Protein AF-A0A3B8XUQ7-F1 (afdb_monomer_lite)

Sequence (85 aa):
DAGRIFVEQVSPALQDIHSAVDTAKSQQATPSGTLRINAFATAARDIAPLVLAFLNRYPQVHIDLVTEGRLVDIVADGFDIGVRV

Foldseek 3Di:
DVVVVVCVVCVVVVVVVVVVVVVVVVVVVADADEAEEEEAPVQCVVCVVVVVVNCVRHVRYHYRYHHDPDDDPCVVVVHPYYTYD

Secondary structure (DSSP, 8-state):
-HHHHHHHHHHHHHHHHHHHHHHHHHTS-S--EEEEEEE-HHHHHHHHHHHHHHHHH-TTEEEEEEE-SS---TTTTT-SEEE--

pLDDT: mean 83.73, 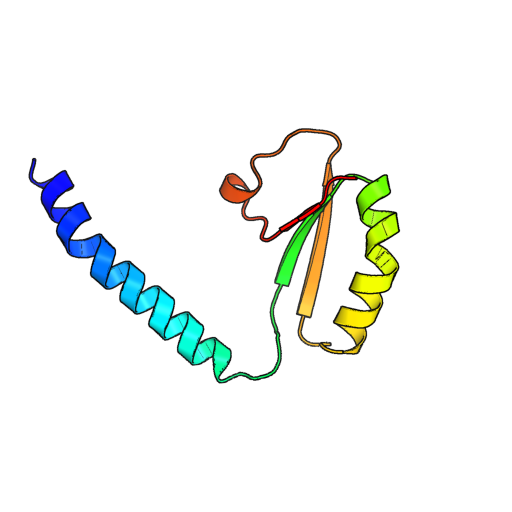std 11.96, range [51.97, 95.75]

Radius of gyration: 17.36 Å; chains: 1; bounding box: 32×27×46 Å

Structure (mmCIF, N/CA/C/O backbone):
data_AF-A0A3B8XUQ7-F1
#
_entry.id   AF-A0A3B8XUQ7-F1
#
loop_
_atom_site.group_PDB
_atom_si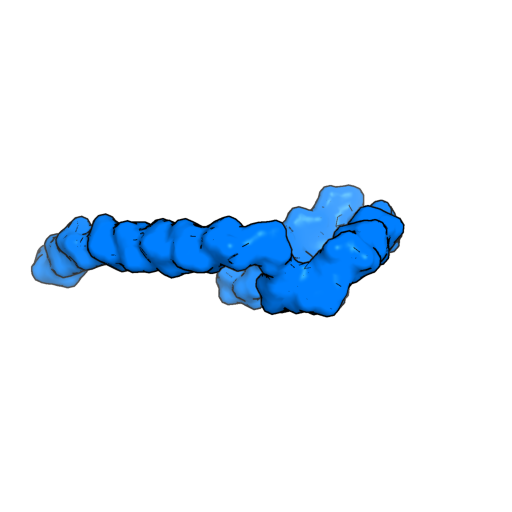te.id
_atom_site.type_symbol
_atom_site.label_atom_id
_atom_site.label_alt_id
_atom_site.label_comp_id
_atom_site.label_asym_id
_atom_site.label_entity_id
_atom_site.label_seq_id
_atom_site.pdbx_PDB_ins_code
_atom_site.Cartn_x
_atom_site.Cartn_y
_atom_site.Cartn_z
_atom_site.occupancy
_atom_site.B_iso_or_equiv
_atom_site.auth_seq_id
_atom_site.auth_comp_id
_atom_site.auth_asym_id
_atom_site.auth_atom_id
_atom_site.pdbx_PDB_model_num
ATOM 1 N N . ASP A 1 1 ? 2.104 16.743 31.943 1.00 75.38 1 ASP A N 1
ATOM 2 C CA . ASP A 1 1 ? 1.441 15.587 32.589 1.00 75.38 1 ASP A CA 1
ATOM 3 C C . ASP A 1 1 ? 0.064 15.252 32.035 1.00 75.38 1 ASP A C 1
ATOM 5 O O . ASP A 1 1 ? -0.080 14.161 31.502 1.00 75.38 1 ASP A O 1
ATOM 9 N N . ALA A 1 2 ? -0.915 16.164 32.050 1.00 81.50 2 ALA A N 1
ATOM 10 C CA . ALA A 1 2 ? -2.274 15.886 31.553 1.00 81.50 2 ALA A CA 1
ATOM 11 C C . ALA A 1 2 ? -2.335 15.370 30.097 1.00 81.50 2 ALA A C 1
ATOM 13 O O . ALA A 1 2 ? -3.066 14.429 29.812 1.00 81.50 2 ALA A O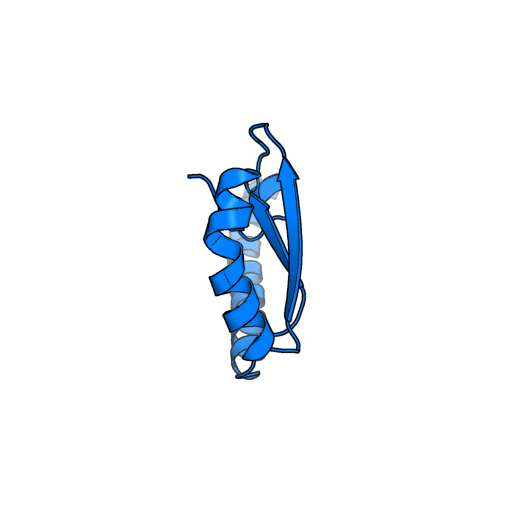 1
ATOM 14 N N . GLY A 1 3 ? -1.519 15.922 29.189 1.00 87.50 3 GLY A N 1
ATOM 15 C CA . GLY A 1 3 ? -1.451 15.446 27.800 1.00 87.50 3 GLY A CA 1
ATOM 16 C C . GLY A 1 3 ? -0.906 14.020 27.658 1.00 87.50 3 GLY A C 1
ATOM 17 O O . GLY A 1 3 ? -1.381 13.269 26.817 1.00 87.50 3 GLY A O 1
ATOM 18 N N . ARG A 1 4 ? 0.041 13.613 28.516 1.00 90.69 4 ARG A N 1
ATOM 19 C CA . ARG A 1 4 ? 0.598 12.250 28.504 1.00 90.69 4 ARG A CA 1
ATOM 20 C C . ARG A 1 4 ? -0.440 11.233 28.971 1.00 90.69 4 ARG A C 1
ATOM 22 O O . ARG A 1 4 ? -0.614 10.212 28.324 1.00 90.69 4 ARG A O 1
ATOM 29 N N . ILE A 1 5 ? -1.170 11.569 30.034 1.00 92.62 5 ILE A N 1
ATOM 30 C CA . ILE A 1 5 ? -2.268 10.748 30.558 1.00 92.62 5 ILE A CA 1
ATOM 31 C C . ILE A 1 5 ? -3.394 10.633 29.523 1.00 92.62 5 ILE A C 1
ATOM 33 O O . ILE A 1 5 ? -3.901 9.542 29.294 1.00 92.62 5 ILE A O 1
ATOM 37 N N . PHE A 1 6 ? -3.749 11.733 28.853 1.00 89.25 6 PHE A N 1
ATOM 38 C CA . PHE A 1 6 ? -4.742 11.720 27.779 1.00 89.25 6 PHE A CA 1
ATOM 39 C C . PHE A 1 6 ? -4.331 10.786 26.632 1.00 89.25 6 PHE A C 1
ATOM 41 O O . PHE A 1 6 ? -5.127 9.958 26.201 1.00 89.25 6 PHE A O 1
ATOM 48 N N . VAL A 1 7 ? -3.078 10.864 26.173 1.00 92.12 7 VAL A N 1
ATOM 49 C CA . VAL A 1 7 ? -2.561 9.969 25.126 1.00 92.12 7 VAL A CA 1
ATOM 50 C C . VAL A 1 7 ? -2.559 8.511 25.587 1.00 92.12 7 VAL A C 1
ATOM 52 O O . VAL A 1 7 ? -3.023 7.650 24.841 1.00 92.12 7 VAL A O 1
ATOM 55 N N . GLU A 1 8 ? -2.093 8.224 26.806 1.00 92.69 8 GLU A N 1
ATOM 56 C CA . GLU A 1 8 ? -2.102 6.869 27.382 1.00 92.69 8 GLU A CA 1
ATOM 57 C C . GLU A 1 8 ? -3.527 6.295 27.467 1.00 92.69 8 GLU A C 1
ATOM 59 O O . GLU A 1 8 ? -3.727 5.109 27.215 1.00 92.69 8 GLU A O 1
ATOM 64 N N . GLN A 1 9 ? -4.528 7.130 27.758 1.00 91.69 9 GLN A N 1
ATOM 65 C CA . GLN A 1 9 ? -5.929 6.709 27.861 1.00 91.69 9 GLN A CA 1
ATOM 66 C C . GLN A 1 9 ? -6.623 6.545 26.505 1.00 91.69 9 GLN A C 1
ATOM 68 O O . GLN A 1 9 ? -7.461 5.660 26.351 1.00 91.69 9 GLN A O 1
ATOM 73 N N . VAL A 1 10 ? -6.301 7.391 25.524 1.00 94.75 10 VAL A N 1
ATOM 74 C CA . VAL A 1 10 ? -6.979 7.406 24.218 1.00 94.75 10 VAL A CA 1
ATOM 75 C C . VAL A 1 10 ? -6.353 6.425 23.224 1.00 94.75 10 VAL A C 1
ATOM 77 O O . VAL A 1 10 ? -7.070 5.877 22.388 1.00 94.75 10 VAL A O 1
ATOM 80 N N . SER A 1 11 ? -5.045 6.157 23.316 1.00 90.88 11 SER A N 1
ATOM 81 C CA . SER A 1 11 ? -4.345 5.280 22.361 1.00 90.88 11 SER A CA 1
ATOM 82 C C . SER A 1 11 ? -4.966 3.880 22.231 1.00 90.88 11 SER A C 1
ATOM 84 O O . SER A 1 11 ? -5.171 3.454 21.096 1.00 90.88 11 SER A O 1
ATOM 86 N N . PRO A 1 12 ? -5.338 3.176 23.322 1.00 93.12 12 PRO A N 1
ATOM 87 C CA . PRO A 1 12 ? -5.971 1.862 23.207 1.00 93.12 12 PRO A CA 1
ATOM 88 C C . PRO A 1 12 ? -7.308 1.918 22.460 1.00 93.12 12 PRO A C 1
ATOM 90 O O . PRO A 1 12 ? -7.540 1.125 21.557 1.00 93.12 12 PRO A O 1
ATOM 93 N N . ALA A 1 13 ? -8.148 2.914 22.755 1.00 92.31 13 ALA A N 1
ATOM 94 C CA . ALA A 1 13 ? -9.439 3.074 22.088 1.00 92.31 13 ALA A CA 1
ATOM 95 C C . ALA A 1 13 ? -9.285 3.367 20.586 1.00 92.31 13 ALA A C 1
ATOM 97 O O . ALA A 1 13 ? -10.048 2.852 19.772 1.00 92.31 13 ALA A O 1
ATOM 98 N N . LEU A 1 14 ? -8.284 4.165 20.197 1.00 91.75 14 LEU A N 1
ATOM 99 C CA . LEU A 1 14 ? -7.971 4.386 18.782 1.00 91.75 14 LEU A CA 1
ATOM 100 C C . LEU A 1 14 ? -7.475 3.108 18.098 1.00 91.75 14 LEU A C 1
ATOM 102 O O . LEU A 1 14 ? -7.869 2.838 16.962 1.00 91.75 14 LEU A O 1
ATOM 106 N N . GLN A 1 15 ? -6.661 2.309 18.788 1.00 88.50 15 GLN A N 1
ATOM 107 C CA . GLN A 1 15 ? -6.192 1.018 18.287 1.00 88.50 15 GLN A CA 1
ATOM 108 C C . GLN A 1 15 ? -7.356 0.035 18.087 1.00 88.50 15 GLN A C 1
ATOM 110 O O . GLN A 1 15 ? -7.417 -0.651 17.063 1.00 88.50 15 GLN A O 1
ATOM 115 N N . ASP A 1 16 ? -8.303 0.002 19.024 1.00 88.00 16 ASP A N 1
ATOM 116 C CA . ASP A 1 16 ? -9.503 -0.833 18.949 1.00 88.00 16 ASP A CA 1
ATOM 117 C C . ASP A 1 16 ? -10.404 -0.410 17.782 1.00 88.00 16 ASP A C 1
ATOM 119 O O . ASP A 1 16 ? -10.869 -1.256 17.017 1.00 88.00 16 ASP A O 1
ATOM 123 N N . ILE A 1 17 ? -10.599 0.900 17.585 1.00 89.44 17 ILE A N 1
ATOM 124 C CA . ILE A 1 17 ? -11.350 1.441 16.442 1.00 89.44 17 ILE A CA 1
ATOM 125 C C . ILE A 1 17 ? -10.678 1.046 15.124 1.00 89.44 17 ILE A C 1
ATOM 127 O O . ILE A 1 17 ? -11.358 0.585 14.207 1.00 89.44 17 ILE A O 1
ATOM 131 N N . HIS A 1 18 ? -9.355 1.193 15.025 1.00 79.75 18 HIS A N 1
ATOM 132 C CA . HIS A 1 18 ? -8.605 0.807 13.830 1.00 79.75 18 HIS A CA 1
ATOM 133 C C . HIS A 1 18 ? -8.772 -0.690 13.528 1.00 79.75 18 HIS A C 1
ATOM 135 O O . HIS A 1 18 ? -9.144 -1.066 12.419 1.00 79.75 18 HIS A O 1
ATOM 141 N N . SER A 1 19 ? -8.635 -1.530 14.555 1.00 77.25 19 SER A N 1
ATOM 142 C CA . SER A 1 19 ? -8.793 -2.985 14.446 1.00 77.25 19 SER A CA 1
ATOM 143 C C . SER A 1 19 ? -10.216 -3.395 14.047 1.00 77.25 19 SER A C 1
ATOM 145 O O . SER A 1 19 ? -10.405 -4.324 13.259 1.00 77.25 19 SER A O 1
ATOM 147 N N . ALA A 1 20 ? -11.238 -2.699 14.554 1.00 78.81 20 ALA A N 1
ATOM 148 C CA . ALA A 1 20 ? -12.632 -2.928 14.183 1.00 78.81 20 ALA A CA 1
ATOM 149 C C . ALA A 1 20 ? -12.906 -2.539 12.722 1.00 78.81 20 ALA A C 1
ATOM 151 O O . ALA A 1 20 ? -13.604 -3.265 12.012 1.00 78.81 20 ALA A O 1
ATOM 152 N N . VAL A 1 21 ? -12.321 -1.434 12.252 1.00 78.88 21 VAL A N 1
ATOM 153 C CA . VAL A 1 21 ? -12.383 -1.021 10.843 1.00 78.88 21 VAL A CA 1
ATOM 154 C C . VAL A 1 21 ? -11.697 -2.050 9.946 1.00 78.88 21 VAL A C 1
ATOM 156 O O . VAL A 1 21 ? -12.266 -2.431 8.925 1.00 78.88 21 VAL A O 1
ATOM 159 N N . ASP A 1 22 ? -10.528 -2.554 10.331 1.00 75.31 22 ASP A N 1
ATOM 160 C CA . ASP A 1 22 ? -9.817 -3.586 9.571 1.00 75.31 22 ASP A CA 1
ATOM 161 C C . ASP A 1 22 ? -10.565 -4.921 9.563 1.00 75.31 22 ASP A C 1
ATOM 163 O O . ASP A 1 22 ? -10.613 -5.602 8.540 1.00 75.31 22 ASP A O 1
ATOM 167 N N . THR A 1 23 ? -11.231 -5.270 10.665 1.00 74.25 23 THR A N 1
ATOM 168 C CA . THR A 1 23 ? -12.105 -6.450 10.743 1.00 74.25 23 THR A CA 1
ATOM 169 C C . THR A 1 23 ? -13.344 -6.294 9.858 1.00 74.25 23 THR A C 1
ATOM 171 O O . THR A 1 23 ? -13.748 -7.232 9.177 1.00 74.25 23 THR A O 1
ATOM 174 N N . ALA A 1 24 ? -13.949 -5.107 9.813 1.00 71.31 24 ALA A N 1
ATOM 175 C CA . ALA A 1 24 ? -15.063 -4.832 8.909 1.00 71.31 24 ALA A CA 1
ATOM 176 C C . ALA A 1 24 ? -14.618 -4.872 7.435 1.00 71.31 24 ALA A C 1
ATOM 178 O O . ALA A 1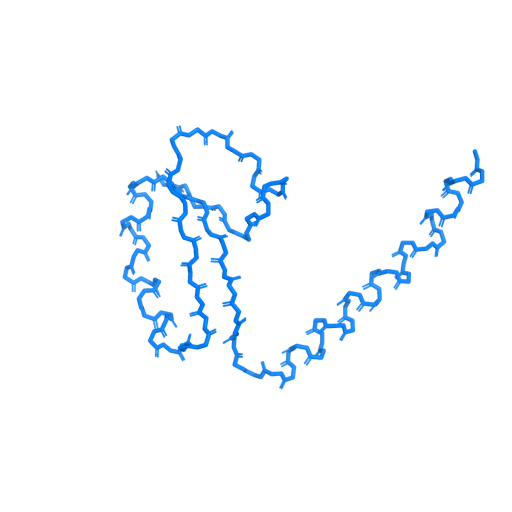 24 ? -15.330 -5.410 6.588 1.00 71.31 24 ALA A O 1
ATOM 179 N N . LYS A 1 25 ? -13.415 -4.370 7.128 1.00 65.12 25 LYS A N 1
ATOM 180 C CA . LYS A 1 25 ? -12.799 -4.482 5.798 1.00 65.12 25 LYS A CA 1
ATOM 181 C C . LYS A 1 25 ? -12.442 -5.923 5.442 1.00 65.12 25 LYS A C 1
ATOM 183 O O . LYS A 1 25 ? -12.607 -6.304 4.292 1.00 65.12 25 LYS A O 1
ATOM 188 N N . SER A 1 26 ? -12.006 -6.748 6.393 1.00 61.56 26 SER A N 1
ATOM 189 C CA . SER A 1 26 ? -11.683 -8.156 6.126 1.00 61.56 26 SER A CA 1
ATOM 190 C C . SER A 1 26 ? -12.923 -9.014 5.846 1.00 61.56 26 SER A C 1
ATOM 192 O O . SER A 1 26 ? -12.809 -10.058 5.203 1.00 61.56 26 SER A O 1
ATOM 194 N N . GLN A 1 27 ? -14.122 -8.549 6.228 1.00 58.38 27 GLN A N 1
ATOM 195 C CA . GLN A 1 27 ? -15.391 -9.131 5.770 1.00 58.38 27 GLN A CA 1
ATOM 196 C C . GLN A 1 27 ? -15.693 -8.827 4.290 1.00 58.38 27 GLN A C 1
ATOM 198 O O . GLN A 1 27 ? -16.457 -9.564 3.664 1.00 58.38 27 GLN A O 1
ATOM 203 N N . GLN A 1 28 ? -15.048 -7.823 3.678 1.00 57.09 28 GLN A N 1
ATOM 204 C CA . GLN A 1 28 ? -14.899 -7.767 2.223 1.00 57.09 28 GLN A CA 1
ATOM 205 C C . GLN A 1 28 ? -13.753 -8.702 1.818 1.00 57.09 28 GLN A C 1
ATOM 207 O O . GLN A 1 28 ? -12.593 -8.317 1.741 1.00 57.09 28 GLN A O 1
ATOM 212 N N . ALA A 1 29 ? -14.088 -9.954 1.506 1.00 67.94 29 ALA A N 1
ATOM 213 C CA . ALA A 1 29 ? -13.127 -10.993 1.116 1.00 67.94 29 ALA A CA 1
ATOM 214 C C . ALA A 1 29 ? -12.306 -10.684 -0.161 1.00 67.94 29 ALA A C 1
ATOM 216 O O . ALA A 1 29 ? -11.460 -11.481 -0.562 1.00 67.94 29 ALA A O 1
ATOM 217 N N . THR A 1 30 ? -12.567 -9.558 -0.834 1.00 79.69 30 THR A N 1
ATOM 218 C CA . THR A 1 30 ? -11.865 -9.133 -2.049 1.00 79.69 30 THR A CA 1
ATOM 219 C C . THR A 1 30 ? -11.090 -7.843 -1.769 1.00 79.69 30 THR A C 1
ATOM 221 O O . THR A 1 30 ? -11.724 -6.816 -1.522 1.00 79.69 30 THR A O 1
ATOM 224 N N . PRO A 1 31 ? -9.744 -7.866 -1.833 1.00 85.06 31 PRO A N 1
ATOM 225 C CA . PRO A 1 31 ? -8.918 -6.665 -1.791 1.00 85.06 31 PRO A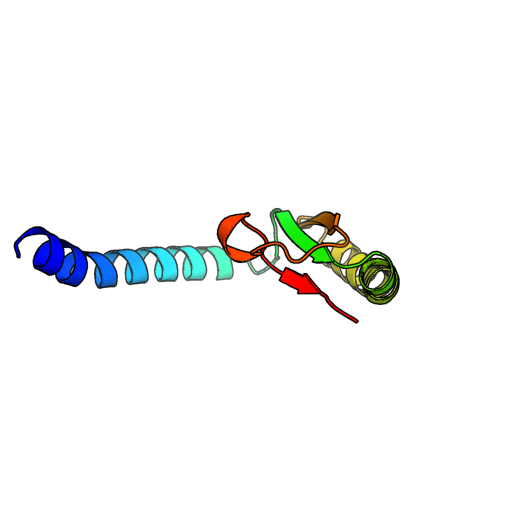 CA 1
ATOM 226 C C . PRO A 1 31 ? -9.424 -5.581 -2.751 1.00 85.06 31 PRO A C 1
ATOM 228 O O . PRO A 1 31 ? -9.756 -5.866 -3.905 1.00 85.06 31 PRO A O 1
ATOM 231 N N . SER A 1 32 ? -9.476 -4.340 -2.272 1.00 88.44 32 SER A N 1
ATOM 232 C CA . SER A 1 32 ? -9.894 -3.167 -3.043 1.00 88.44 32 SER A CA 1
ATOM 233 C C . SER A 1 32 ? -9.197 -1.903 -2.533 1.00 88.44 32 SER A C 1
ATOM 235 O O . SER A 1 32 ? -8.667 -1.887 -1.421 1.00 88.44 32 SER A O 1
ATOM 237 N N . GLY A 1 33 ? -9.184 -0.847 -3.350 1.00 88.88 33 GLY A N 1
ATOM 238 C CA . GLY A 1 33 ? -8.540 0.430 -3.022 1.00 88.88 33 GLY A CA 1
ATOM 239 C C . GLY A 1 33 ? -7.159 0.589 -3.656 1.00 88.88 33 GLY A C 1
ATOM 240 O O . GLY A 1 33 ? -6.814 -0.135 -4.587 1.00 88.88 33 GLY A O 1
ATOM 241 N N . THR A 1 34 ? -6.383 1.566 -3.189 1.00 93.31 34 THR A N 1
ATOM 242 C CA . THR A 1 34 ? -5.065 1.885 -3.759 1.00 93.31 34 THR A CA 1
ATOM 243 C C . THR A 1 34 ? -3.956 1.377 -2.852 1.00 93.31 34 THR A C 1
ATOM 245 O O . THR A 1 34 ? -3.955 1.696 -1.669 1.00 93.31 34 THR A O 1
ATOM 248 N N . LEU A 1 35 ? -3.009 0.635 -3.424 1.00 90.81 35 LEU A N 1
ATOM 249 C CA . LEU A 1 35 ? -1.765 0.232 -2.777 1.00 90.81 35 LEU A CA 1
ATOM 250 C C . LEU A 1 35 ? -0.621 1.081 -3.338 1.00 90.81 35 LEU A C 1
ATOM 252 O O . LEU A 1 35 ? -0.327 1.020 -4.537 1.00 90.81 35 LEU A O 1
ATOM 256 N N . ARG A 1 36 ? 0.012 1.883 -2.483 1.00 92.00 36 ARG A N 1
ATOM 257 C CA . ARG A 1 36 ? 1.112 2.776 -2.858 1.00 92.00 36 ARG A CA 1
ATOM 258 C C . ARG A 1 36 ? 2.447 2.081 -2.613 1.00 92.00 36 ARG A C 1
ATOM 260 O O . ARG A 1 36 ? 2.786 1.738 -1.481 1.00 92.00 36 ARG A O 1
ATOM 267 N N . ILE A 1 37 ? 3.217 1.878 -3.677 1.00 91.12 37 ILE A N 1
ATOM 268 C CA . ILE A 1 37 ? 4.489 1.153 -3.660 1.00 91.12 37 ILE A CA 1
ATOM 269 C C . ILE A 1 37 ? 5.618 2.109 -4.030 1.00 91.12 37 ILE A C 1
ATOM 271 O O . ILE A 1 37 ? 5.591 2.738 -5.084 1.00 91.12 37 ILE A O 1
ATOM 275 N N . ASN A 1 38 ? 6.654 2.167 -3.200 1.00 89.06 38 ASN A N 1
ATOM 276 C CA . ASN A 1 38 ? 7.899 2.846 -3.527 1.00 89.06 38 ASN A CA 1
ATOM 277 C C . ASN A 1 38 ? 8.982 1.821 -3.894 1.00 89.06 38 ASN A C 1
ATOM 279 O O . ASN A 1 38 ? 9.310 0.948 -3.088 1.00 89.06 38 ASN A O 1
ATOM 283 N N . ALA A 1 39 ? 9.584 1.932 -5.078 1.00 89.06 39 ALA A N 1
ATOM 284 C CA . ALA A 1 39 ? 10.598 0.980 -5.539 1.00 89.06 39 ALA A CA 1
ATOM 285 C C . ALA A 1 39 ? 11.727 1.632 -6.348 1.00 89.06 39 ALA A C 1
ATOM 287 O O . ALA A 1 39 ? 11.535 2.655 -6.992 1.00 89.06 39 ALA A O 1
ATOM 288 N N . PHE A 1 40 ? 12.911 1.017 -6.389 1.00 90.06 40 PHE A N 1
ATOM 289 C CA . PHE A 1 40 ? 13.905 1.370 -7.413 1.00 90.06 40 PHE A CA 1
ATOM 290 C C . PHE A 1 40 ? 13.451 0.891 -8.793 1.00 90.06 40 PHE A C 1
ATOM 292 O O . PHE A 1 40 ? 12.697 -0.068 -8.904 1.00 90.06 40 PHE A O 1
ATOM 299 N N . ALA A 1 41 ? 13.917 1.533 -9.867 1.00 89.06 41 ALA A N 1
ATOM 300 C CA . ALA A 1 41 ? 13.486 1.184 -11.225 1.00 89.06 41 ALA A CA 1
ATOM 301 C C . ALA A 1 41 ? 13.817 -0.272 -11.622 1.00 89.06 41 ALA A C 1
ATOM 303 O O . ALA A 1 41 ? 13.122 -0.859 -12.449 1.00 89.06 41 ALA A O 1
ATOM 304 N N . THR A 1 42 ? 14.880 -0.851 -11.054 1.00 90.88 42 THR A N 1
ATOM 305 C CA . THR A 1 42 ? 15.223 -2.278 -11.180 1.00 90.88 42 THR A CA 1
ATOM 306 C C . THR A 1 42 ? 14.213 -3.141 -10.429 1.00 90.88 42 THR A C 1
ATOM 308 O O . THR A 1 42 ? 13.514 -3.928 -11.057 1.00 90.88 42 THR A O 1
ATOM 311 N N . ALA A 1 43 ? 14.024 -2.875 -9.134 1.00 89.75 43 ALA A N 1
ATOM 312 C CA . ALA A 1 43 ? 13.027 -3.539 -8.292 1.00 89.75 43 ALA A CA 1
ATOM 313 C C . ALA A 1 43 ? 11.617 -3.512 -8.897 1.00 89.75 43 ALA A C 1
ATOM 315 O O . ALA A 1 43 ? 10.939 -4.531 -8.927 1.00 89.75 43 ALA A O 1
ATOM 316 N N . ALA A 1 44 ? 11.188 -2.357 -9.411 1.00 91.69 44 ALA A N 1
ATOM 317 C CA . ALA A 1 44 ? 9.899 -2.161 -10.065 1.00 91.69 44 ALA A CA 1
ATOM 318 C C . ALA A 1 44 ? 9.708 -3.088 -11.274 1.00 91.69 44 ALA A C 1
ATOM 320 O O . ALA A 1 44 ? 8.623 -3.632 -11.467 1.00 91.69 44 ALA A O 1
ATOM 321 N N . ARG A 1 45 ? 10.761 -3.288 -12.078 1.00 93.25 45 ARG A N 1
ATOM 322 C CA . ARG A 1 45 ? 10.737 -4.234 -13.201 1.00 93.25 45 ARG A CA 1
ATOM 323 C C . ARG A 1 45 ? 10.643 -5.674 -12.719 1.00 93.25 45 ARG A C 1
ATOM 325 O O . ARG A 1 45 ? 9.852 -6.430 -13.277 1.00 93.25 45 ARG A O 1
ATOM 332 N N . ASP A 1 46 ? 11.386 -6.022 -11.677 1.00 93.81 46 ASP A N 1
ATOM 333 C CA . ASP A 1 46 ? 11.421 -7.388 -11.154 1.00 93.81 46 ASP A CA 1
ATOM 334 C C . ASP A 1 46 ? 10.069 -7.806 -10.554 1.00 93.81 46 ASP A C 1
ATOM 336 O O . ASP A 1 46 ? 9.636 -8.945 -10.731 1.00 93.81 46 ASP A O 1
ATOM 340 N N . ILE A 1 47 ? 9.347 -6.876 -9.913 1.00 93.06 47 ILE A N 1
ATOM 341 C CA . ILE A 1 47 ? 8.017 -7.150 -9.344 1.00 93.06 47 ILE A CA 1
ATOM 342 C C . ILE A 1 47 ? 6.858 -6.996 -10.338 1.00 93.06 47 ILE A C 1
ATOM 344 O O . ILE A 1 47 ? 5.742 -7.416 -10.028 1.00 93.06 47 ILE A O 1
ATOM 348 N N . ALA A 1 48 ? 7.075 -6.407 -11.518 1.00 94.44 48 ALA A N 1
ATOM 349 C CA . ALA A 1 48 ? 5.998 -6.120 -12.469 1.00 94.44 48 ALA A CA 1
ATOM 350 C C . ALA A 1 48 ? 5.142 -7.355 -12.836 1.00 94.44 48 ALA A C 1
ATOM 352 O O . ALA A 1 48 ? 3.914 -7.234 -12.830 1.00 94.44 48 ALA A O 1
ATOM 353 N N . PRO A 1 49 ? 5.708 -8.558 -13.082 1.00 95.56 49 PRO A N 1
ATOM 354 C CA . PRO A 1 49 ? 4.901 -9.746 -13.374 1.00 95.56 49 PRO A CA 1
ATOM 355 C C . PRO A 1 49 ? 3.979 -10.145 -12.215 1.00 95.56 49 PRO A C 1
ATOM 357 O O . PRO A 1 49 ? 2.832 -10.535 -12.438 1.00 95.56 49 PRO A O 1
ATOM 360 N N . LEU A 1 50 ? 4.461 -10.013 -10.974 1.00 94.19 50 LEU A N 1
ATOM 361 C CA . LEU A 1 50 ? 3.684 -10.311 -9.772 1.00 94.19 50 LEU A CA 1
ATOM 362 C C . LEU A 1 50 ? 2.542 -9.306 -9.597 1.00 94.19 50 LEU A C 1
ATOM 364 O O . LEU A 1 50 ? 1.411 -9.705 -9.328 1.00 94.19 50 LEU A O 1
ATOM 368 N N . VAL A 1 51 ? 2.826 -8.017 -9.801 1.00 94.38 51 VAL A N 1
ATOM 369 C CA . VAL A 1 51 ? 1.822 -6.947 -9.749 1.00 94.38 51 VAL A CA 1
ATOM 370 C C . VAL A 1 51 ? 0.723 -7.176 -10.787 1.00 94.38 51 VAL A C 1
ATOM 372 O O . VAL A 1 51 ? -0.457 -7.089 -10.458 1.00 94.38 51 VAL A O 1
ATOM 375 N N . LEU A 1 52 ? 1.085 -7.535 -12.021 1.00 95.75 52 LEU A N 1
ATOM 376 C CA . LEU A 1 52 ? 0.113 -7.836 -13.073 1.00 95.75 52 LEU A CA 1
ATOM 377 C C . LEU A 1 52 ? -0.760 -9.046 -12.718 1.00 95.75 52 LEU A C 1
ATOM 379 O O . LEU A 1 52 ? -1.980 -8.993 -12.868 1.00 95.75 52 LEU A O 1
ATOM 383 N N . ALA A 1 53 ? -0.162 -10.125 -12.206 1.00 95.50 53 ALA A N 1
ATOM 384 C CA . ALA A 1 53 ? -0.913 -11.295 -11.752 1.00 95.50 53 ALA A CA 1
ATOM 385 C C . ALA A 1 53 ? -1.877 -10.949 -10.602 1.00 95.50 53 ALA A C 1
ATOM 387 O O . ALA A 1 53 ? -3.010 -11.433 -10.571 1.00 95.50 53 ALA A O 1
ATOM 388 N N . PHE A 1 54 ? -1.445 -10.084 -9.684 1.00 93.94 54 PHE A N 1
ATOM 389 C CA . PHE A 1 54 ? -2.254 -9.617 -8.565 1.00 93.94 54 PHE A CA 1
ATOM 390 C C . PHE A 1 54 ? -3.437 -8.754 -9.025 1.00 93.94 54 PHE A C 1
ATOM 392 O O . PHE A 1 54 ? -4.567 -9.022 -8.625 1.00 93.94 54 PHE A O 1
ATOM 399 N N . LEU A 1 55 ? -3.207 -7.787 -9.918 1.00 95.00 55 LEU A N 1
ATOM 400 C CA . LEU A 1 55 ? -4.258 -6.934 -10.488 1.00 95.00 55 LEU A CA 1
ATOM 401 C C . LEU A 1 55 ? -5.282 -7.732 -11.304 1.00 95.00 55 LEU A C 1
ATOM 403 O O . LEU A 1 55 ? -6.479 -7.472 -11.212 1.00 95.00 55 LEU A O 1
ATOM 407 N N . ASN A 1 56 ? -4.840 -8.759 -12.036 1.00 95.06 56 ASN A N 1
ATOM 408 C CA . ASN A 1 56 ? -5.748 -9.666 -12.743 1.00 95.06 56 ASN A CA 1
ATOM 409 C C . ASN A 1 56 ? -6.647 -10.457 -11.783 1.00 95.06 56 ASN A C 1
ATOM 411 O O . ASN A 1 56 ? -7.794 -10.758 -12.112 1.00 95.06 56 ASN A O 1
ATOM 415 N N . ARG A 1 57 ? -6.134 -10.813 -10.599 1.00 92.69 57 ARG A N 1
ATOM 416 C CA . ARG A 1 57 ? -6.898 -11.532 -9.573 1.00 92.69 57 ARG A CA 1
ATOM 417 C C . ARG A 1 57 ? -7.820 -10.606 -8.776 1.00 92.69 57 ARG A C 1
ATOM 419 O O . ARG A 1 57 ? -8.893 -11.043 -8.367 1.00 92.69 57 ARG A O 1
ATOM 426 N N . TYR A 1 58 ? -7.418 -9.353 -8.567 1.00 93.44 58 TYR A N 1
ATOM 427 C CA . TYR A 1 58 ? -8.133 -8.363 -7.760 1.00 93.44 58 TYR A CA 1
ATOM 428 C C . TYR A 1 58 ? -8.310 -7.044 -8.530 1.00 93.44 58 TYR A C 1
ATOM 430 O O . TYR A 1 58 ? -7.622 -6.063 -8.248 1.00 93.44 58 TYR A O 1
ATOM 438 N N . PRO A 1 59 ? -9.267 -6.978 -9.474 1.00 92.69 59 PRO A N 1
ATOM 439 C CA . PRO A 1 59 ? -9.444 -5.822 -10.360 1.00 92.69 59 PRO A CA 1
ATOM 440 C C . PRO A 1 59 ? -9.946 -4.555 -9.649 1.00 92.69 59 PRO A C 1
ATOM 442 O O . PRO A 1 59 ? -9.993 -3.488 -10.251 1.00 92.69 59 PRO A O 1
ATOM 445 N N . GLN A 1 60 ? -10.348 -4.662 -8.379 1.00 92.81 60 GLN A N 1
ATOM 446 C CA . GLN A 1 60 ? -10.739 -3.518 -7.549 1.00 92.81 60 GLN A CA 1
ATOM 447 C C . GLN A 1 60 ? -9.536 -2.836 -6.877 1.00 92.81 60 GLN A C 1
ATOM 449 O O . GLN A 1 60 ? -9.699 -1.785 -6.251 1.00 92.81 60 GLN A O 1
ATOM 454 N N . VAL A 1 61 ? -8.342 -3.429 -6.977 1.00 94.19 61 VAL A N 1
ATOM 455 C CA . VAL A 1 61 ? -7.106 -2.824 -6.486 1.00 94.19 61 VAL A CA 1
ATOM 456 C C . VAL A 1 61 ? -6.481 -1.963 -7.576 1.00 94.19 61 VAL A C 1
ATOM 458 O O . VAL A 1 61 ? -6.437 -2.343 -8.742 1.00 94.19 61 VAL A O 1
ATOM 461 N N . HIS A 1 62 ? -5.950 -0.816 -7.174 1.00 94.81 62 HIS A N 1
ATOM 462 C CA . HIS A 1 62 ? -5.116 0.052 -7.990 1.00 94.81 62 HIS A CA 1
ATOM 463 C C . HIS A 1 62 ? -3.713 0.089 -7.388 1.00 94.81 62 HIS A C 1
ATOM 465 O O . HIS A 1 62 ? -3.565 0.154 -6.169 1.00 94.81 62 HIS A O 1
ATOM 471 N N . ILE A 1 63 ? -2.681 0.055 -8.228 1.00 94.25 63 ILE A N 1
ATOM 472 C CA . ILE A 1 63 ? -1.296 0.226 -7.781 1.00 94.25 63 ILE A CA 1
ATOM 473 C C . ILE A 1 63 ? -0.829 1.630 -8.154 1.00 94.25 63 ILE A C 1
ATOM 475 O O . ILE A 1 63 ? -0.825 1.983 -9.332 1.00 94.25 63 ILE A O 1
ATOM 479 N N . ASP A 1 64 ? -0.405 2.399 -7.156 1.00 93.94 64 ASP A N 1
ATOM 480 C CA . ASP A 1 64 ? 0.349 3.641 -7.336 1.00 93.94 64 ASP A CA 1
ATOM 481 C C . ASP A 1 64 ? 1.832 3.324 -7.112 1.00 93.94 64 ASP A C 1
ATOM 483 O O . ASP A 1 64 ? 2.274 3.145 -5.978 1.00 93.94 64 ASP A O 1
ATOM 487 N N . LEU A 1 65 ? 2.588 3.156 -8.199 1.00 90.81 65 LEU A N 1
ATOM 488 C CA . LEU A 1 65 ? 4.001 2.789 -8.150 1.00 90.81 65 LEU A CA 1
ATOM 489 C C . LEU A 1 65 ? 4.876 4.020 -8.386 1.00 90.81 65 LEU A C 1
ATOM 491 O O . LEU A 1 65 ? 4.939 4.548 -9.496 1.00 90.81 65 LEU A O 1
ATOM 495 N N . VAL A 1 66 ? 5.619 4.415 -7.359 1.00 89.25 66 VAL A N 1
ATOM 496 C CA . VAL A 1 66 ? 6.564 5.528 -7.409 1.00 89.25 66 VAL A CA 1
ATOM 497 C C . VAL A 1 66 ? 7.983 4.985 -7.465 1.00 89.25 66 VAL A C 1
ATOM 499 O O . VAL A 1 66 ? 8.430 4.261 -6.571 1.00 89.25 66 VAL A O 1
ATOM 502 N N . THR A 1 67 ? 8.716 5.361 -8.514 1.00 87.12 67 THR A N 1
ATOM 503 C CA . THR A 1 67 ? 10.134 5.026 -8.641 1.00 87.12 67 THR A CA 1
ATOM 504 C C . THR A 1 67 ? 11.017 6.216 -8.297 1.00 87.12 67 THR A C 1
ATOM 506 O O . THR A 1 67 ? 11.218 7.097 -9.131 1.00 87.12 67 THR A O 1
ATOM 509 N N . GLU A 1 68 ? 11.575 6.227 -7.087 1.00 74.31 68 GLU A N 1
ATOM 510 C CA . GLU A 1 68 ? 12.537 7.240 -6.643 1.00 74.31 68 GLU A CA 1
ATOM 511 C C . GLU A 1 68 ? 13.889 6.598 -6.324 1.00 74.31 68 GLU A C 1
ATOM 513 O O . GLU A 1 68 ? 13.96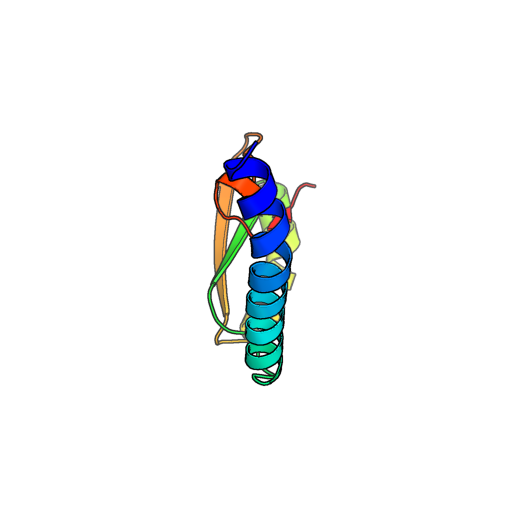8 5.598 -5.618 1.00 74.31 68 GLU A O 1
ATOM 518 N N . GLY A 1 69 ? 14.978 7.183 -6.833 1.00 62.75 69 GLY A N 1
ATOM 519 C CA . GLY A 1 69 ? 16.350 6.708 -6.602 1.00 62.75 69 GLY A CA 1
ATOM 520 C C . GLY A 1 69 ? 16.962 7.153 -5.270 1.00 62.75 69 GLY A C 1
ATOM 521 O O . GLY A 1 69 ? 18.179 7.105 -5.118 1.00 62.75 69 GLY A O 1
ATOM 522 N N . ARG A 1 70 ? 16.151 7.643 -4.326 1.00 63.03 70 ARG A N 1
ATOM 523 C CA . ARG A 1 70 ? 16.605 8.164 -3.030 1.00 63.03 70 ARG A CA 1
ATOM 524 C C . ARG A 1 70 ? 15.861 7.502 -1.877 1.00 63.03 70 ARG A C 1
ATOM 526 O O . ARG A 1 70 ? 14.776 6.959 -2.054 1.00 63.03 70 ARG A O 1
ATOM 533 N N . LEU A 1 71 ? 16.478 7.541 -0.700 1.00 51.97 71 LEU A N 1
ATOM 534 C CA . LEU A 1 71 ? 15.907 7.032 0.542 1.00 51.97 71 LEU A CA 1
ATOM 535 C C . LEU A 1 71 ? 14.763 7.962 0.958 1.00 51.97 71 LEU A C 1
ATOM 537 O O . LEU A 1 71 ? 14.997 9.057 1.461 1.00 51.97 71 LEU A O 1
ATOM 541 N N . VAL A 1 72 ? 13.541 7.538 0.663 1.00 60.25 72 VAL A N 1
ATOM 542 C CA . VAL A 1 72 ? 12.319 8.202 1.106 1.00 60.25 72 VAL A CA 1
ATOM 543 C C . VAL A 1 72 ? 11.833 7.487 2.363 1.00 60.25 72 VAL A C 1
ATOM 545 O O . VAL A 1 72 ? 11.844 6.251 2.403 1.00 60.25 72 VAL A O 1
ATOM 548 N N . ASP A 1 73 ? 11.451 8.241 3.392 1.00 61.28 73 ASP A N 1
ATOM 549 C CA . ASP A 1 73 ? 10.748 7.693 4.550 1.00 61.28 73 ASP A CA 1
ATOM 550 C C . ASP A 1 73 ? 9.363 7.227 4.085 1.00 61.28 73 ASP A C 1
ATOM 552 O O . ASP A 1 73 ? 8.431 8.012 3.917 1.00 61.28 73 ASP A O 1
ATOM 556 N N . ILE A 1 74 ? 9.258 5.927 3.809 1.00 61.34 74 ILE A N 1
ATOM 557 C CA . ILE A 1 74 ? 8.059 5.319 3.231 1.00 61.34 74 ILE A CA 1
ATOM 558 C C . ILE A 1 74 ? 6.827 5.482 4.131 1.00 61.34 74 ILE A C 1
ATOM 560 O O . ILE A 1 74 ? 5.713 5.526 3.619 1.00 61.34 74 ILE A O 1
ATOM 564 N N . VAL A 1 75 ? 7.012 5.614 5.448 1.00 57.16 75 VAL A N 1
ATOM 565 C CA . VAL A 1 75 ? 5.901 5.748 6.398 1.00 57.16 75 VAL A CA 1
ATOM 566 C C . VAL A 1 75 ? 5.401 7.190 6.431 1.00 57.16 75 VAL A C 1
ATOM 568 O O . VAL A 1 75 ? 4.192 7.414 6.401 1.00 57.16 75 VAL A O 1
ATOM 571 N N . ALA A 1 76 ? 6.310 8.169 6.444 1.00 61.50 76 ALA A N 1
ATOM 572 C CA . ALA A 1 76 ? 5.940 9.585 6.442 1.00 61.50 76 ALA A CA 1
ATOM 573 C C . ALA A 1 76 ? 5.213 10.011 5.151 1.00 61.50 76 ALA A C 1
ATOM 575 O O . ALA A 1 76 ? 4.297 10.831 5.208 1.00 61.50 76 ALA A O 1
ATOM 576 N N . ASP A 1 77 ? 5.569 9.412 4.011 1.00 64.75 77 ASP A N 1
ATOM 577 C CA . ASP A 1 77 ? 5.012 9.768 2.696 1.00 64.75 77 ASP A CA 1
ATOM 578 C C . ASP A 1 77 ? 3.788 8.929 2.281 1.00 64.75 77 ASP A C 1
ATOM 580 O O . ASP A 1 77 ? 3.257 9.069 1.172 1.00 64.75 77 ASP A O 1
ATOM 584 N N . GLY A 1 78 ? 3.297 8.081 3.190 1.00 75.69 78 GLY A N 1
ATOM 585 C CA . GLY A 1 78 ? 2.072 7.311 2.998 1.00 75.69 78 GLY A CA 1
ATOM 586 C C . GLY A 1 78 ? 2.209 6.201 1.958 1.00 75.69 78 GLY A C 1
ATOM 587 O O . GLY A 1 78 ? 1.271 5.973 1.193 1.00 75.69 78 GLY A O 1
ATOM 588 N N . PHE A 1 79 ? 3.370 5.544 1.897 1.00 83.88 79 PHE A N 1
ATOM 589 C CA . PHE A 1 79 ? 3.543 4.305 1.144 1.00 83.88 79 PHE A CA 1
ATOM 590 C C . PHE A 1 79 ? 3.179 3.095 2.002 1.00 83.88 79 PHE A C 1
ATOM 592 O O . PHE A 1 79 ? 3.556 3.003 3.168 1.00 83.88 79 PHE A O 1
ATOM 599 N N . ASP A 1 80 ? 2.516 2.125 1.382 1.00 83.00 80 ASP A N 1
ATOM 600 C CA . ASP A 1 80 ? 2.171 0.858 2.023 1.00 83.00 80 ASP A CA 1
ATOM 601 C C . ASP A 1 80 ? 3.329 -0.148 1.934 1.00 83.00 80 ASP A C 1
ATOM 603 O O . ASP A 1 80 ? 3.506 -0.988 2.816 1.00 83.00 80 ASP A O 1
ATOM 607 N N . ILE A 1 81 ? 4.122 -0.090 0.851 1.00 84.19 81 ILE A N 1
ATOM 608 C CA . ILE A 1 81 ? 5.203 -1.048 0.568 1.00 84.19 81 ILE A CA 1
ATOM 609 C C . ILE A 1 81 ? 6.451 -0.338 0.033 1.00 84.19 81 ILE A C 1
ATOM 611 O O . ILE A 1 81 ? 6.387 0.437 -0.922 1.00 84.19 81 ILE A O 1
ATOM 615 N N . GLY A 1 82 ? 7.614 -0.689 0.587 1.00 86.31 82 GLY A N 1
ATOM 616 C CA . GLY A 1 82 ? 8.925 -0.378 0.016 1.00 86.31 82 GLY A CA 1
ATOM 617 C C . GLY A 1 82 ? 9.579 -1.620 -0.594 1.00 86.31 82 GLY A C 1
ATOM 618 O O . GLY A 1 82 ? 9.758 -2.617 0.100 1.00 86.31 82 GLY A O 1
ATOM 619 N N . VAL A 1 83 ? 9.978 -1.563 -1.868 1.00 84.06 83 VAL A N 1
ATOM 620 C CA . VAL A 1 83 ? 10.724 -2.645 -2.539 1.00 84.06 83 VAL A CA 1
ATOM 621 C C . VAL A 1 83 ? 12.119 -2.162 -2.921 1.00 84.06 83 VAL A C 1
ATOM 623 O O . VAL A 1 83 ? 12.300 -1.086 -3.501 1.00 84.06 83 VAL A O 1
ATOM 626 N N . ARG A 1 84 ? 13.127 -2.955 -2.563 1.00 79.06 84 ARG A N 1
ATOM 627 C CA . ARG A 1 84 ? 14.550 -2.698 -2.804 1.00 79.06 84 ARG A CA 1
ATOM 628 C C . ARG A 1 84 ? 15.178 -4.022 -3.236 1.00 79.06 84 ARG A C 1
ATOM 630 O O . ARG A 1 84 ? 14.997 -5.012 -2.533 1.00 79.06 84 ARG A O 1
ATOM 637 N N . VAL A 1 85 ? 15.866 -4.037 -4.373 1.00 66.25 85 VAL A N 1
ATOM 638 C CA . VAL A 1 85 ? 16.672 -5.168 -4.865 1.00 66.25 85 VAL A CA 1
ATOM 639 C C . VAL A 1 85 ? 17.961 -4.637 -5.464 1.00 66.25 85 VAL A C 1
ATOM 641 O O . VAL A 1 85 ? 17.919 -3.496 -5.993 1.00 66.25 85 VAL A O 1
#